Protein AF-A0A7C9AM33-F1 (afdb_monomer)

Structure (mmCIF, N/CA/C/O backbone):
data_AF-A0A7C9AM33-F1
#
_entry.id   AF-A0A7C9AM33-F1
#
loop_
_atom_site.group_PDB
_atom_site.id
_atom_site.type_symbol
_atom_site.label_atom_id
_atom_site.label_alt_id
_atom_site.label_comp_id
_atom_site.label_asym_id
_atom_site.label_entity_id
_atom_site.label_seq_id
_atom_site.pdbx_PDB_ins_code
_atom_site.Cartn_x
_atom_site.Cartn_y
_atom_site.Cartn_z
_atom_site.occupancy
_atom_site.B_iso_or_equiv
_atom_site.auth_seq_id
_atom_site.auth_comp_id
_atom_site.auth_asym_id
_atom_site.auth_atom_id
_atom_site.pdbx_PDB_model_num
ATOM 1 N N . MET A 1 1 ? -19.227 -26.187 -1.680 1.00 39.28 1 MET A N 1
ATOM 2 C CA . MET A 1 1 ? -18.333 -26.095 -0.511 1.00 39.28 1 MET A CA 1
ATOM 3 C C . MET A 1 1 ? -18.536 -24.713 0.081 1.00 39.28 1 MET A C 1
ATOM 5 O O . MET A 1 1 ? -18.040 -23.743 -0.480 1.00 39.28 1 MET A O 1
ATOM 9 N N . SER A 1 2 ? -19.400 -24.606 1.088 1.00 47.56 2 SER A N 1
ATOM 10 C CA . SER A 1 2 ? -19.715 -23.330 1.731 1.00 47.56 2 SER A CA 1
ATOM 11 C C . SER A 1 2 ? -18.571 -22.986 2.676 1.00 47.56 2 SER A C 1
ATOM 13 O O . SER A 1 2 ? -18.257 -23.766 3.567 1.00 47.56 2 SER A O 1
ATOM 15 N N . MET A 1 3 ? -17.893 -21.868 2.424 1.00 55.44 3 MET A N 1
ATOM 16 C CA . MET A 1 3 ? -16.902 -21.321 3.345 1.00 55.44 3 MET A CA 1
ATOM 17 C C . MET A 1 3 ? -17.670 -20.722 4.526 1.00 55.44 3 MET A C 1
ATOM 19 O O . MET A 1 3 ? -18.276 -19.659 4.393 1.00 55.44 3 MET A O 1
ATOM 23 N N . GLU A 1 4 ? -17.724 -21.446 5.641 1.00 56.44 4 GLU A N 1
ATOM 24 C CA . GLU A 1 4 ? -18.329 -20.955 6.878 1.00 56.44 4 GLU A CA 1
ATOM 25 C C . GLU A 1 4 ? -17.364 -19.954 7.524 1.00 56.44 4 GLU 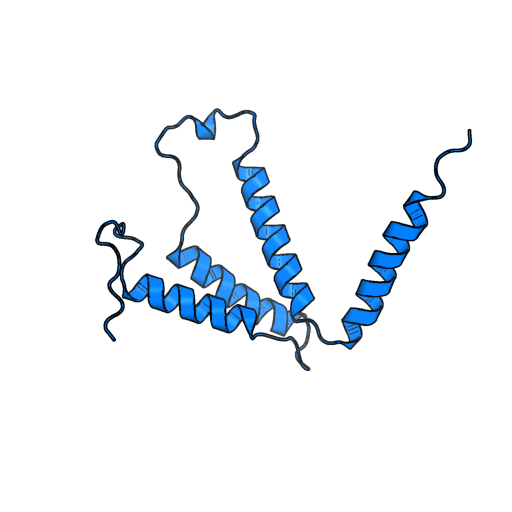A C 1
ATOM 27 O O . GLU A 1 4 ? -16.214 -20.276 7.821 1.00 56.44 4 GLU A O 1
ATOM 32 N N . PHE A 1 5 ? -17.811 -18.703 7.645 1.00 62.28 5 PHE A N 1
ATOM 33 C CA . PHE A 1 5 ? -17.086 -17.641 8.337 1.00 62.28 5 PHE A CA 1
ATOM 34 C C . PHE A 1 5 ? -17.489 -17.668 9.817 1.00 62.28 5 PHE A C 1
ATOM 36 O O . PHE A 1 5 ? -18.685 -17.793 10.074 1.00 62.28 5 PHE A O 1
ATOM 43 N N . PRO A 1 6 ? -16.545 -17.541 10.769 1.00 59.31 6 PRO A N 1
ATOM 44 C CA . PRO A 1 6 ? -16.870 -17.452 12.192 1.00 59.31 6 PRO A CA 1
ATOM 45 C C . PRO A 1 6 ? -17.846 -16.299 12.458 1.00 59.31 6 PRO A C 1
ATOM 47 O O . PRO A 1 6 ? -17.682 -15.228 11.881 1.00 59.31 6 PRO A O 1
ATOM 50 N N . ASP A 1 7 ? -18.827 -16.493 13.339 1.00 55.75 7 ASP A N 1
ATOM 51 C CA . ASP A 1 7 ? -19.845 -15.479 13.668 1.00 55.75 7 ASP A CA 1
ATOM 52 C C . ASP A 1 7 ? -19.314 -14.295 14.513 1.00 55.75 7 ASP A C 1
ATOM 54 O O . ASP A 1 7 ? -20.053 -13.356 14.792 1.00 55.75 7 ASP A O 1
ATOM 58 N N . ASP A 1 8 ? -18.033 -14.301 14.895 1.00 59.09 8 ASP A N 1
ATOM 59 C CA . ASP A 1 8 ? -17.390 -13.286 15.752 1.00 59.09 8 ASP A CA 1
ATOM 60 C C . ASP A 1 8 ? -16.718 -12.152 14.947 1.00 59.09 8 ASP A C 1
ATOM 62 O O . ASP A 1 8 ? -15.597 -11.728 15.221 1.00 59.09 8 ASP A O 1
ATOM 66 N N . LEU A 1 9 ? -17.373 -11.699 13.878 1.00 59.59 9 LEU A N 1
ATOM 67 C CA . LEU A 1 9 ? -16.868 -10.637 13.003 1.00 59.59 9 LEU A CA 1
ATOM 68 C C . LE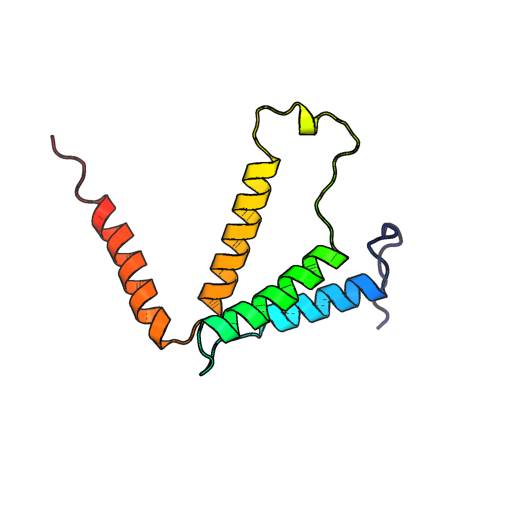U A 1 9 ? -17.454 -9.286 13.433 1.00 59.59 9 LEU A C 1
ATOM 70 O O . LEU A 1 9 ? -18.667 -9.144 13.592 1.00 59.59 9 LEU A O 1
ATOM 74 N N . SER A 1 10 ? -16.596 -8.278 13.616 1.00 61.09 10 SER A N 1
ATOM 75 C CA . SER A 1 10 ? -17.041 -6.918 13.948 1.00 61.09 10 SER A CA 1
ATOM 76 C C . SER A 1 10 ? -17.809 -6.284 12.773 1.00 61.09 10 SER A C 1
ATOM 78 O O . SER A 1 10 ? -17.697 -6.746 11.640 1.00 61.09 10 SER A O 1
ATOM 80 N N . GLU A 1 11 ? -18.547 -5.180 12.976 1.00 58.53 11 GLU A N 1
ATOM 81 C CA . GLU A 1 11 ? -19.232 -4.462 11.872 1.00 58.53 11 GLU A CA 1
ATOM 82 C C . GLU A 1 11 ? -18.288 -4.058 10.717 1.00 58.53 11 GLU A C 1
ATOM 84 O O . GLU A 1 11 ? -18.729 -3.840 9.587 1.00 58.53 11 GLU A O 1
ATOM 89 N N . ARG A 1 12 ? -16.974 -3.979 10.966 1.00 59.78 12 ARG A N 1
ATOM 90 C CA . ARG A 1 12 ? -15.960 -3.720 9.932 1.00 59.78 12 ARG A CA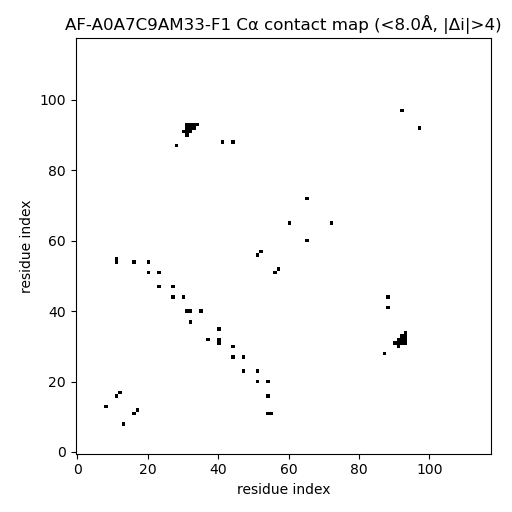 1
ATOM 91 C C . ARG A 1 12 ? -15.650 -4.945 9.075 1.00 59.78 12 ARG A C 1
ATOM 93 O O . ARG A 1 12 ? -15.310 -4.796 7.902 1.00 59.78 12 ARG A O 1
ATOM 100 N N . ASP A 1 13 ? -15.865 -6.132 9.618 1.00 64.62 13 ASP A N 1
ATOM 101 C CA . ASP A 1 13 ? -15.542 -7.428 9.028 1.00 64.62 13 ASP A CA 1
ATOM 102 C C . ASP A 1 13 ? -16.725 -8.026 8.253 1.00 64.62 13 ASP A C 1
ATOM 104 O O . ASP A 1 13 ? -16.871 -9.242 8.111 1.00 64.62 13 ASP A O 1
ATOM 108 N N . THR A 1 14 ? -17.597 -7.167 7.716 1.00 68.19 14 THR A N 1
ATOM 109 C CA . THR A 1 14 ? -18.692 -7.622 6.858 1.00 68.19 14 THR A CA 1
ATOM 110 C C . THR A 1 14 ? -18.138 -8.459 5.697 1.00 68.19 14 THR A C 1
ATOM 112 O O . THR A 1 14 ? -17.110 -8.135 5.096 1.00 68.19 14 THR A O 1
ATOM 115 N N . LYS A 1 15 ? -18.843 -9.538 5.334 1.00 69.00 15 LYS A N 1
ATOM 116 C CA . LYS A 1 15 ? -18.488 -10.413 4.198 1.00 69.00 15 LYS A CA 1
ATOM 117 C C . LYS A 1 15 ? -18.063 -9.652 2.919 1.00 69.00 15 LYS A C 1
ATOM 119 O O . LYS A 1 15 ? -17.058 -10.052 2.325 1.00 69.00 15 LYS A O 1
ATOM 124 N N . PRO A 1 16 ? -18.743 -8.567 2.477 1.00 71.69 16 PRO A N 1
ATOM 125 C CA . PRO A 1 16 ? -18.282 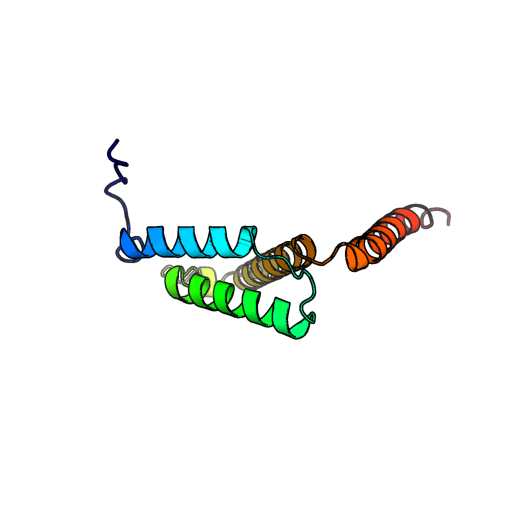-7.778 1.330 1.00 71.69 16 PRO A CA 1
ATOM 126 C C . PRO A 1 16 ? -16.934 -7.071 1.557 1.00 71.69 16 PRO A C 1
ATOM 128 O O . PRO A 1 16 ? -16.116 -7.050 0.635 1.00 71.69 16 PRO A O 1
ATOM 131 N N . ASN A 1 17 ? -16.656 -6.557 2.760 1.00 82.31 17 ASN A N 1
ATOM 132 C CA . ASN A 1 17 ? -15.369 -5.929 3.081 1.00 82.31 17 ASN A CA 1
ATOM 133 C C . ASN A 1 17 ? -14.230 -6.950 3.049 1.00 82.31 17 ASN A C 1
ATOM 135 O O . ASN A 1 17 ? -13.201 -6.693 2.426 1.00 82.31 17 ASN A O 1
ATOM 139 N N . VAL A 1 18 ? -14.430 -8.137 3.629 1.00 86.31 18 VAL A N 1
ATOM 140 C CA . VAL A 1 18 ? -13.420 -9.211 3.625 1.00 86.31 18 VAL A CA 1
ATOM 141 C C . VAL A 1 18 ? -13.081 -9.650 2.199 1.00 86.31 18 VAL A C 1
ATOM 143 O O . VAL A 1 18 ? -11.906 -9.758 1.838 1.00 86.31 18 VAL A O 1
ATOM 146 N N . LEU A 1 19 ? -14.095 -9.845 1.347 1.00 88.00 19 LEU A N 1
ATOM 147 C CA . LEU A 1 19 ? -13.878 -10.182 -0.061 1.00 88.00 19 LEU A CA 1
ATOM 148 C C . LEU A 1 19 ? -13.111 -9.073 -0.795 1.00 88.00 19 LEU A C 1
ATOM 150 O O . LEU A 1 19 ? -12.205 -9.364 -1.581 1.00 88.00 19 LEU A O 1
ATOM 154 N N . ARG A 1 20 ? -13.446 -7.804 -0.539 1.00 92.62 20 ARG A N 1
ATOM 155 C CA . ARG A 1 20 ? -12.768 -6.667 -1.168 1.00 92.62 20 ARG A CA 1
ATOM 156 C C . ARG A 1 20 ? -11.313 -6.551 -0.719 1.00 92.62 20 ARG A C 1
ATOM 158 O O . ARG A 1 20 ? -10.434 -6.404 -1.567 1.00 92.62 20 ARG A O 1
ATOM 165 N N . ILE A 1 21 ? -11.044 -6.698 0.577 1.00 92.88 21 ILE A N 1
ATOM 166 C CA . ILE A 1 21 ? -9.689 -6.735 1.146 1.00 92.88 21 ILE A CA 1
ATOM 167 C C . ILE A 1 21 ? -8.879 -7.868 0.507 1.00 92.88 21 ILE A C 1
ATOM 169 O O . ILE A 1 21 ? -7.740 -7.650 0.088 1.00 92.88 21 ILE A O 1
ATOM 173 N N . TYR A 1 22 ? -9.461 -9.061 0.356 1.00 93.12 22 TYR A N 1
ATOM 174 C CA . TYR A 1 22 ? -8.808 -10.176 -0.331 1.00 93.12 22 TYR A CA 1
ATOM 175 C C . TYR A 1 22 ? -8.452 -9.829 -1.785 1.00 93.12 22 TYR A C 1
ATOM 177 O O . TYR A 1 22 ? -7.314 -10.037 -2.214 1.00 93.12 22 TYR A O 1
ATOM 185 N N . GLN A 1 23 ? -9.395 -9.263 -2.545 1.00 95.50 23 GLN A N 1
ATOM 186 C CA . GLN A 1 23 ? -9.166 -8.867 -3.938 1.00 95.50 23 GLN A CA 1
ATOM 187 C C . GLN A 1 23 ? -8.046 -7.828 -4.066 1.00 95.50 23 GLN A C 1
ATOM 189 O O . GLN A 1 23 ? -7.194 -7.959 -4.945 1.00 95.50 23 GLN A O 1
ATOM 194 N N . LEU A 1 24 ? -8.026 -6.825 -3.184 1.00 97.00 24 LEU A N 1
ATOM 195 C CA . LEU A 1 24 ? -7.001 -5.781 -3.155 1.00 97.00 24 LEU A CA 1
ATOM 196 C C . LEU A 1 24 ? -5.623 -6.347 -2.807 1.00 97.00 24 LEU A C 1
ATOM 198 O O . LEU A 1 24 ? -4.654 -6.059 -3.507 1.00 97.00 24 LEU A O 1
ATOM 202 N N . ASN A 1 25 ? -5.533 -7.207 -1.788 1.00 95.56 25 ASN A N 1
ATOM 203 C CA . ASN A 1 25 ? -4.283 -7.878 -1.430 1.00 95.56 25 ASN A CA 1
ATOM 204 C C . ASN A 1 25 ? -3.765 -8.764 -2.572 1.00 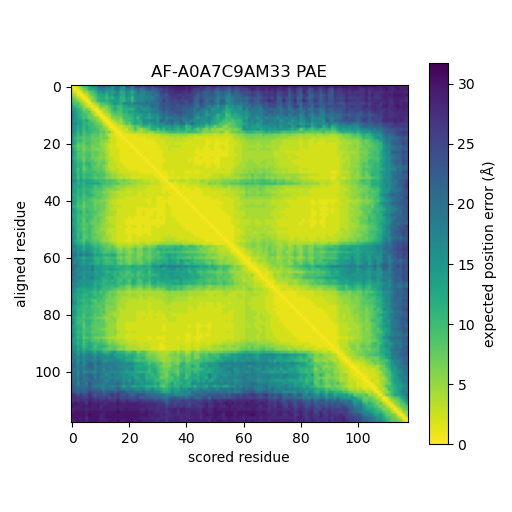95.56 25 ASN A C 1
ATOM 206 O O . ASN A 1 25 ? -2.574 -8.740 -2.882 1.00 95.56 25 ASN A O 1
ATOM 210 N N . ARG A 1 26 ? -4.654 -9.499 -3.252 1.00 96.19 26 ARG A N 1
ATOM 211 C CA . ARG A 1 26 ? -4.289 -10.298 -4.430 1.00 96.19 26 ARG A CA 1
ATOM 212 C C . ARG A 1 26 ? -3.803 -9.418 -5.582 1.00 96.19 26 ARG A C 1
ATOM 214 O O . ARG A 1 26 ? -2.804 -9.751 -6.210 1.00 96.19 26 ARG A O 1
ATOM 221 N N . ALA A 1 27 ? -4.488 -8.309 -5.858 1.00 96.88 27 ALA A N 1
ATOM 222 C CA . ALA A 1 27 ? -4.080 -7.363 -6.893 1.00 96.88 27 ALA A CA 1
ATOM 223 C C . ALA A 1 27 ? -2.701 -6.765 -6.590 1.00 96.88 27 ALA A C 1
ATOM 225 O O . ALA A 1 27 ? -1.861 -6.700 -7.480 1.00 96.88 27 ALA A O 1
ATOM 226 N N . LEU A 1 28 ? -2.449 -6.398 -5.331 1.00 96.69 28 LEU A N 1
ATOM 227 C CA . LEU A 1 28 ? -1.165 -5.874 -4.877 1.00 96.69 28 LEU A CA 1
ATOM 228 C C . LEU A 1 28 ? -0.032 -6.896 -5.032 1.00 96.69 28 LEU A C 1
ATOM 230 O O . LEU A 1 28 ? 1.040 -6.537 -5.501 1.00 96.69 28 LEU A O 1
ATOM 234 N N . ALA A 1 29 ? -0.275 -8.161 -4.676 1.00 94.50 29 ALA A N 1
ATOM 235 C CA . ALA A 1 29 ? 0.718 -9.233 -4.770 1.00 94.50 29 ALA A CA 1
ATOM 236 C C . ALA A 1 29 ? 1.088 -9.603 -6.217 1.00 94.50 29 ALA A C 1
ATOM 238 O O . ALA A 1 29 ? 2.195 -10.067 -6.470 1.00 94.50 29 ALA A O 1
ATOM 239 N N . LEU A 1 30 ? 0.159 -9.420 -7.159 1.00 94.94 30 LEU A N 1
ATOM 240 C CA . LEU A 1 30 ? 0.371 -9.697 -8.584 1.00 94.94 30 LEU A CA 1
ATOM 241 C C . LEU A 1 30 ? 0.867 -8.473 -9.367 1.00 94.94 30 LEU A C 1
ATOM 243 O O . LEU A 1 30 ? 1.239 -8.602 -10.536 1.00 94.94 30 LEU A O 1
ATOM 247 N N . LEU A 1 31 ? 0.848 -7.285 -8.760 1.00 95.38 31 LEU A N 1
ATOM 248 C CA . LEU A 1 31 ? 1.277 -6.061 -9.417 1.00 95.38 31 LEU A CA 1
ATOM 249 C C . LEU A 1 31 ? 2.802 -6.055 -9.566 1.00 95.38 31 LEU A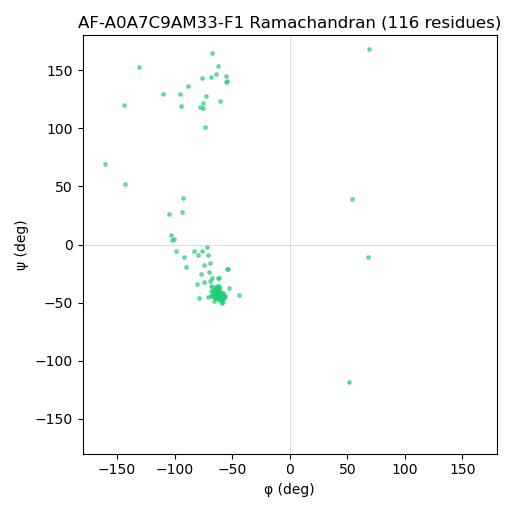 C 1
ATOM 251 O O . LEU A 1 31 ? 3.542 -6.221 -8.602 1.00 95.38 31 LEU A O 1
ATOM 255 N N . SER A 1 32 ? 3.265 -5.814 -10.788 1.00 94.56 32 SER A N 1
ATOM 256 C CA . SER A 1 32 ? 4.676 -5.621 -11.121 1.00 94.56 32 SER A CA 1
ATOM 257 C C . SER A 1 32 ? 4.830 -4.369 -11.978 1.00 94.56 32 SER A C 1
ATOM 259 O O . SER A 1 32 ? 3.903 -3.981 -12.691 1.00 94.56 32 SER A O 1
ATOM 261 N N . GLN A 1 33 ? 5.996 -3.728 -11.907 1.00 92.94 33 GLN A N 1
ATOM 262 C CA . GLN A 1 33 ? 6.322 -2.519 -12.658 1.00 92.94 33 GLN A CA 1
ATOM 263 C C . GLN A 1 33 ? 6.245 -2.772 -14.163 1.00 92.94 33 GLN A C 1
ATOM 265 O O . GLN A 1 33 ? 5.755 -1.928 -14.908 1.00 92.94 33 GLN A O 1
ATOM 270 N N . GLN A 1 34 ? 6.737 -3.930 -14.615 1.00 90.25 34 GLN A N 1
ATOM 271 C CA . GLN A 1 34 ? 6.872 -4.245 -16.037 1.00 90.25 34 GLN A CA 1
ATOM 272 C C . GLN A 1 34 ? 7.621 -3.111 -16.759 1.00 90.25 34 GLN A C 1
ATOM 274 O O . GLN A 1 34 ? 8.766 -2.832 -16.411 1.00 90.25 34 GLN A O 1
ATOM 279 N N . ASN A 1 35 ? 6.987 -2.442 -17.723 1.00 91.00 35 ASN A N 1
ATOM 280 C CA . ASN A 1 35 ? 7.552 -1.309 -18.459 1.00 91.00 35 ASN A CA 1
ATOM 281 C C . ASN A 1 35 ? 7.000 0.053 -18.001 1.00 91.00 35 ASN A C 1
ATOM 283 O O . ASN A 1 35 ? 7.283 1.066 -18.641 1.00 91.00 35 ASN A O 1
ATOM 287 N N . ASP A 1 36 ? 6.219 0.104 -16.918 1.00 92.62 36 ASP A N 1
ATOM 288 C CA . ASP A 1 36 ? 5.710 1.369 -16.396 1.00 92.62 36 ASP A CA 1
ATOM 289 C C . ASP A 1 36 ? 6.847 2.229 -15.810 1.00 92.62 36 ASP A C 1
ATOM 291 O O . ASP A 1 36 ? 7.755 1.717 -15.136 1.00 92.62 36 ASP A O 1
ATOM 295 N N . PRO A 1 37 ? 6.771 3.564 -15.961 1.00 93.00 37 PRO A N 1
ATOM 296 C CA . PRO A 1 37 ? 7.582 4.478 -15.170 1.00 93.00 37 PRO A CA 1
ATOM 297 C C . PRO A 1 37 ? 7.373 4.237 -13.669 1.00 93.00 37 PRO A C 1
ATOM 299 O O . PRO A 1 37 ? 6.250 3.982 -13.225 1.00 93.00 37 PRO A O 1
ATOM 302 N N . LEU A 1 38 ? 8.431 4.400 -12.866 1.00 91.06 38 LEU A N 1
ATOM 303 C CA . LEU A 1 38 ? 8.374 4.203 -11.409 1.00 91.06 38 LEU A CA 1
ATOM 304 C C . LEU A 1 38 ? 7.253 5.014 -10.742 1.00 91.06 38 LEU A C 1
ATOM 306 O O . LEU A 1 38 ? 6.584 4.524 -9.837 1.00 91.06 38 LEU A O 1
ATOM 310 N N . THR A 1 39 ? 7.012 6.238 -11.216 1.00 93.00 39 THR A N 1
ATOM 311 C CA . THR A 1 39 ? 5.951 7.123 -10.714 1.00 93.00 39 THR A CA 1
ATOM 312 C C . THR A 1 39 ? 4.553 6.554 -10.954 1.00 93.00 39 THR A C 1
ATOM 314 O O . THR A 1 39 ? 3.694 6.627 -10.072 1.00 93.00 39 THR A O 1
ATOM 317 N N . LEU A 1 40 ? 4.321 5.954 -12.124 1.00 95.00 40 LEU A N 1
ATOM 318 C CA . LEU A 1 40 ? 3.049 5.329 -12.474 1.00 95.00 40 LEU A CA 1
ATOM 319 C C . LEU A 1 40 ? 2.841 4.039 -11.678 1.00 95.00 40 LEU A C 1
ATOM 321 O O . LEU A 1 40 ? 1.770 3.846 -11.102 1.00 95.00 40 LEU A O 1
ATOM 325 N N . TYR A 1 41 ? 3.873 3.199 -11.589 1.00 95.56 41 TYR A N 1
ATOM 326 C CA . TYR A 1 41 ? 3.846 1.974 -10.792 1.00 95.56 41 TYR A CA 1
ATOM 327 C C . TYR A 1 41 ? 3.556 2.268 -9.310 1.00 95.56 41 TYR A C 1
ATOM 329 O O . TYR A 1 41 ? 2.607 1.723 -8.743 1.00 95.56 41 TYR A O 1
ATOM 337 N N . TYR A 1 42 ? 4.273 3.227 -8.714 1.00 95.38 42 TYR A N 1
ATOM 338 C CA . TYR A 1 42 ? 4.014 3.681 -7.346 1.00 95.38 42 TYR A CA 1
ATOM 339 C C . TYR A 1 42 ? 2.585 4.209 -7.174 1.00 95.38 42 TYR A C 1
ATOM 341 O O . TYR A 1 42 ? 1.916 3.889 -6.194 1.00 95.38 42 TYR A O 1
ATOM 349 N N . SER A 1 43 ? 2.075 4.978 -8.140 1.00 97.50 43 SER A N 1
ATOM 350 C CA . SER A 1 43 ? 0.707 5.508 -8.082 1.00 97.50 43 SER A CA 1
ATOM 351 C C . SER A 1 43 ? -0.351 4.400 -8.099 1.00 97.50 43 SER A C 1
ATOM 353 O O . SER A 1 43 ? -1.358 4.513 -7.397 1.00 97.50 43 SER A O 1
ATOM 355 N N . LYS A 1 44 ? -0.134 3.317 -8.861 1.00 97.56 44 LYS A N 1
ATOM 356 C CA . LYS A 1 44 ? -1.013 2.133 -8.863 1.00 97.56 44 LYS A CA 1
ATOM 357 C C . LYS A 1 44 ? -1.009 1.437 -7.498 1.00 97.56 44 LYS A C 1
ATOM 359 O O . LYS A 1 44 ? -2.083 1.157 -6.970 1.00 97.56 44 LYS A O 1
ATOM 364 N N . MET A 1 45 ? 0.167 1.233 -6.897 1.00 97.44 45 MET A N 1
ATOM 365 C CA . MET A 1 45 ? 0.283 0.664 -5.545 1.00 97.44 45 MET A CA 1
ATOM 366 C C . MET A 1 45 ? -0.381 1.542 -4.487 1.00 97.44 45 MET A C 1
ATOM 368 O O . MET A 1 45 ? -1.151 1.047 -3.666 1.00 97.44 45 MET A O 1
ATOM 372 N N . LYS A 1 46 ? -0.133 2.856 -4.541 1.00 96.81 46 LYS A N 1
ATOM 373 C CA . LYS A 1 46 ? -0.681 3.822 -3.589 1.00 96.81 46 LYS A CA 1
ATOM 374 C C . LYS A 1 46 ? -2.206 3.779 -3.548 1.00 96.81 46 LYS A C 1
ATOM 376 O O . LYS A 1 46 ? -2.765 3.722 -2.461 1.00 96.81 46 LYS A O 1
ATOM 381 N N . LYS A 1 47 ? -2.868 3.716 -4.707 1.00 97.75 47 LYS A N 1
ATOM 382 C CA . LYS A 1 47 ? -4.334 3.583 -4.7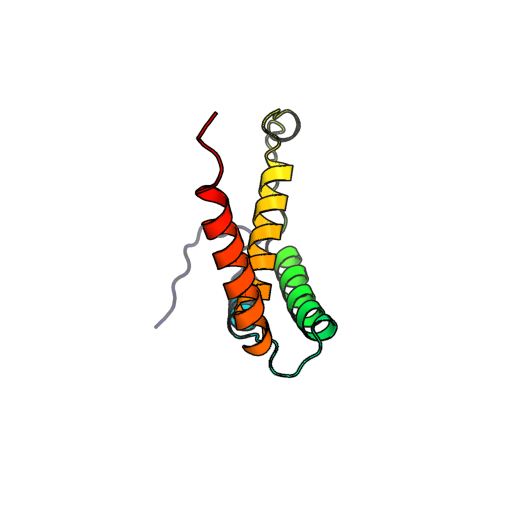76 1.00 97.75 47 LYS A CA 1
ATOM 383 C C . LYS A 1 47 ? -4.844 2.358 -4.014 1.00 97.75 47 LYS A C 1
ATOM 385 O O . LYS A 1 47 ? -5.807 2.474 -3.268 1.00 97.75 47 LYS A O 1
ATOM 390 N N . ILE A 1 48 ? -4.180 1.210 -4.168 1.00 97.69 48 ILE A N 1
ATOM 391 C CA . ILE A 1 48 ? -4.560 -0.025 -3.467 1.00 97.69 48 ILE A CA 1
ATOM 392 C C . ILE A 1 48 ? -4.325 0.110 -1.957 1.00 97.69 48 ILE A C 1
ATOM 394 O O . ILE A 1 48 ? -5.185 -0.270 -1.168 1.00 97.69 48 ILE A O 1
ATOM 398 N N . TRP A 1 49 ? -3.187 0.672 -1.538 1.00 97.00 49 TRP A N 1
ATOM 399 C CA . TRP A 1 49 ? -2.902 0.899 -0.118 1.00 97.00 49 TRP A CA 1
ATOM 400 C C . TRP A 1 49 ? -3.875 1.874 0.545 1.00 97.00 49 TRP A C 1
ATOM 402 O O . TRP A 1 49 ? -4.244 1.658 1.698 1.00 97.00 49 TRP A O 1
ATOM 412 N N . ASP A 1 50 ? -4.266 2.936 -0.157 1.00 95.62 50 ASP A N 1
ATOM 413 C CA . ASP A 1 50 ? -5.220 3.923 0.347 1.00 95.62 50 ASP A CA 1
ATOM 414 C C . ASP A 1 50 ? -6.612 3.287 0.514 1.00 95.62 50 ASP A C 1
ATOM 416 O O . ASP A 1 50 ? -7.267 3.504 1.532 1.00 95.62 50 ASP A O 1
ATOM 420 N N . GLU A 1 51 ? -7.030 2.430 -0.425 1.00 95.38 51 GLU A N 1
ATOM 421 C CA . GLU A 1 51 ? -8.298 1.697 -0.325 1.00 95.38 51 GLU A CA 1
ATOM 422 C C . GLU A 1 51 ? -8.283 0.652 0.802 1.00 95.38 51 GLU A C 1
ATOM 424 O O . GLU A 1 51 ? -9.219 0.598 1.599 1.00 95.38 51 GLU A O 1
ATOM 429 N N . LEU A 1 52 ? -7.201 -0.126 0.937 1.00 93.81 52 LEU A N 1
ATOM 430 C CA . LEU A 1 52 ? -7.025 -1.049 2.067 1.00 93.81 52 LEU A CA 1
ATOM 431 C C . LEU A 1 52 ? -7.092 -0.304 3.402 1.00 93.81 52 LEU A C 1
ATOM 433 O O . LEU A 1 52 ? -7.814 -0.717 4.304 1.00 93.81 52 LEU A O 1
ATOM 437 N N . ARG A 1 53 ? -6.417 0.846 3.508 1.00 91.19 53 ARG A N 1
ATOM 438 C CA . ARG A 1 53 ? -6.454 1.687 4.710 1.00 91.19 53 ARG A CA 1
ATOM 439 C C . ARG A 1 53 ? -7.862 2.193 5.026 1.00 91.19 53 ARG A C 1
ATOM 441 O O . ARG A 1 53 ? -8.195 2.308 6.203 1.00 91.19 53 ARG A O 1
ATOM 448 N N . ALA A 1 54 ? -8.668 2.510 4.015 1.00 90.69 54 ALA A N 1
ATOM 449 C CA . ALA A 1 54 ? -10.049 2.945 4.212 1.00 90.69 54 ALA A CA 1
ATOM 450 C C . ALA A 1 54 ? -10.952 1.811 4.730 1.00 90.69 54 ALA A C 1
ATOM 452 O O . ALA A 1 54 ? -11.830 2.072 5.548 1.00 90.69 54 ALA A O 1
ATOM 453 N N . LEU A 1 55 ? -10.717 0.570 4.286 1.00 89.44 55 LEU A N 1
ATOM 454 C CA . LEU A 1 55 ? -11.483 -0.611 4.704 1.00 89.44 55 LEU A CA 1
ATOM 455 C C . LEU A 1 55 ? -11.062 -1.129 6.087 1.00 89.44 55 LEU A C 1
ATOM 457 O O . LEU A 1 55 ? -11.912 -1.412 6.925 1.00 89.44 55 LEU A O 1
ATOM 461 N N . GLU A 1 56 ? -9.757 -1.242 6.334 1.00 85.94 56 GLU A N 1
ATOM 462 C CA . GLU A 1 56 ? -9.202 -1.804 7.574 1.00 85.94 56 GLU A CA 1
ATOM 463 C C . GLU A 1 56 ? -9.196 -0.765 8.714 1.00 85.94 56 GLU A C 1
ATOM 465 O O . GLU A 1 56 ? -9.427 -1.078 9.887 1.00 85.94 56 GLU A O 1
ATOM 470 N N . GLY A 1 57 ? -8.982 0.508 8.370 1.00 83.25 57 GLY A N 1
ATOM 471 C CA . GLY A 1 57 ? -8.788 1.592 9.325 1.00 83.25 57 GLY A CA 1
ATOM 472 C C . GLY A 1 57 ? -7.469 1.485 10.100 1.00 83.25 57 GLY A C 1
ATOM 473 O O . GLY A 1 57 ? -6.761 0.482 10.077 1.00 83.25 57 GLY A O 1
ATOM 474 N N . ALA A 1 58 ? -7.112 2.555 10.812 1.00 78.44 58 ALA A N 1
ATOM 475 C CA . ALA A 1 58 ? -6.013 2.489 11.771 1.00 78.44 58 ALA A CA 1
ATOM 476 C C . ALA A 1 58 ? -6.476 1.766 13.049 1.00 78.44 58 ALA A C 1
ATOM 478 O O . ALA A 1 58 ? -7.615 1.993 13.475 1.00 78.44 58 ALA A O 1
ATOM 479 N N . PRO A 1 59 ? -5.617 0.955 13.695 1.00 75.44 59 PRO A N 1
ATOM 480 C CA . PRO A 1 59 ? -5.927 0.399 15.005 1.00 75.44 59 PRO A CA 1
ATOM 481 C C . PRO A 1 59 ? -6.133 1.546 16.002 1.00 75.44 59 PRO A C 1
ATOM 483 O O . PRO A 1 59 ? -5.265 2.403 16.166 1.00 75.44 59 PRO A O 1
ATOM 486 N N . GLN A 1 60 ? -7.295 1.575 16.650 1.00 72.12 60 GLN A N 1
ATOM 487 C CA . GLN A 1 60 ? -7.647 2.570 17.665 1.00 72.12 60 GLN A CA 1
ATOM 488 C C . GLN A 1 60 ? -7.684 1.888 19.035 1.00 72.12 60 GLN A C 1
ATOM 490 O O . GLN A 1 60 ? -8.357 0.870 19.184 1.00 72.12 60 GLN A O 1
ATOM 495 N N . CYS A 1 61 ? -6.998 2.443 20.042 1.00 79.31 61 CYS A N 1
ATOM 496 C CA . CYS A 1 61 ? -7.234 2.042 21.435 1.00 79.31 61 CYS A CA 1
ATOM 497 C C . CYS A 1 61 ? -8.245 2.991 22.063 1.00 79.31 61 CYS A C 1
ATOM 499 O O . CYS A 1 61 ? -7.967 4.178 22.215 1.00 79.31 61 CYS A O 1
ATOM 501 N N . THR A 1 62 ? -9.379 2.461 22.506 1.00 82.00 62 THR A N 1
ATOM 502 C CA . THR A 1 62 ? -10.364 3.206 23.309 1.00 82.00 62 THR A CA 1
ATOM 503 C C . THR A 1 62 ? -9.968 3.299 24.785 1.00 82.00 62 THR A C 1
ATOM 505 O O . THR A 1 62 ? -10.559 4.052 25.548 1.00 82.00 62 THR A O 1
ATOM 508 N N . CYS A 1 63 ? -8.927 2.567 25.185 1.00 84.56 63 CYS A N 1
ATOM 509 C CA . CYS A 1 63 ? -8.437 2.457 26.554 1.00 84.56 63 CYS A CA 1
ATOM 510 C C . CYS A 1 63 ? -7.785 3.731 27.124 1.00 84.56 63 CYS A C 1
ATOM 512 O O . CYS A 1 63 ? -7.506 3.786 28.317 1.00 84.56 63 CYS A O 1
ATOM 514 N N . GLY A 1 64 ? -7.416 4.703 26.280 1.00 79.12 64 GLY A N 1
ATOM 515 C CA . GLY A 1 64 ? -6.657 5.899 26.680 1.00 79.12 64 GLY A CA 1
ATOM 516 C C . GLY A 1 64 ? -5.202 5.647 27.119 1.00 79.12 64 GLY A C 1
ATOM 517 O O . GLY A 1 64 ? -4.418 6.580 27.222 1.00 79.12 64 GLY A O 1
ATOM 518 N N . VAL A 1 65 ? -4.782 4.395 27.329 1.00 83.81 65 VAL A N 1
ATOM 519 C CA . VAL A 1 65 ? -3.398 4.061 27.721 1.00 83.81 65 VAL A CA 1
ATOM 520 C C . VAL A 1 65 ? -2.408 4.385 26.603 1.00 83.81 65 VAL A C 1
ATOM 522 O O . VAL A 1 65 ? -1.299 4.848 26.863 1.00 83.81 65 VAL A O 1
ATOM 525 N N . LEU A 1 66 ? -2.814 4.178 25.347 1.00 82.25 66 LEU A N 1
ATOM 526 C CA . LEU A 1 66 ? -1.946 4.382 24.189 1.00 82.25 66 LEU A CA 1
ATOM 527 C C . LEU A 1 66 ? -1.467 5.839 24.069 1.00 82.25 66 LEU A C 1
ATOM 529 O O . LEU A 1 66 ? -0.317 6.058 23.698 1.00 82.25 66 LEU A O 1
ATOM 533 N N . SER A 1 67 ? -2.307 6.821 24.427 1.00 79.88 67 SER A N 1
ATOM 534 C CA . SER A 1 67 ? -1.942 8.245 24.382 1.00 79.88 67 SER A CA 1
ATOM 535 C C . SER A 1 67 ? -0.912 8.633 25.441 1.00 79.88 67 SER A C 1
ATOM 537 O O . SER A 1 67 ? -0.181 9.598 25.249 1.00 79.88 67 SER A O 1
ATOM 539 N N . ASN A 1 68 ? -0.821 7.861 26.526 1.00 83.19 68 ASN A N 1
ATOM 540 C CA . ASN A 1 68 ? 0.135 8.077 27.610 1.00 83.19 68 ASN A CA 1
ATOM 541 C C . ASN A 1 68 ? 1.332 7.110 27.532 1.00 83.19 68 ASN A C 1
ATOM 543 O O . ASN A 1 68 ? 2.184 7.113 28.421 1.00 83.19 68 ASN A O 1
ATOM 547 N N . CYS A 1 69 ? 1.418 6.266 26.493 1.00 83.06 69 CYS A N 1
ATOM 548 C CA . CYS A 1 69 ? 2.526 5.326 26.357 1.00 83.06 69 CYS A CA 1
ATOM 549 C C . CYS A 1 69 ? 3.803 6.042 25.913 1.00 83.06 69 CYS A C 1
ATOM 551 O O . CYS A 1 69 ? 3.886 6.574 24.809 1.00 83.06 69 CYS A O 1
ATOM 553 N N . THR A 1 70 ? 4.860 5.936 26.715 1.00 89.62 70 THR A N 1
ATOM 554 C CA . THR A 1 70 ? 6.207 6.429 26.371 1.00 89.62 70 THR A CA 1
ATOM 555 C C . THR A 1 70 ? 6.942 5.530 25.369 1.00 89.62 70 THR A C 1
ATOM 557 O O . THR A 1 70 ? 8.019 5.862 24.879 1.00 89.62 70 THR A O 1
ATOM 560 N N . CYS A 1 71 ? 6.350 4.386 25.022 1.00 88.31 71 CYS A N 1
ATOM 561 C CA . CYS A 1 71 ? 6.903 3.384 24.118 1.00 88.31 71 CYS A CA 1
ATOM 562 C C . CYS A 1 71 ? 6.942 3.804 22.632 1.00 88.31 71 CYS A C 1
ATOM 564 O O . CYS A 1 71 ? 7.539 3.094 21.814 1.00 88.31 71 CYS A O 1
ATOM 566 N N . ASN A 1 72 ? 6.313 4.935 22.276 1.00 87.31 72 ASN A N 1
ATOM 567 C CA . ASN A 1 72 ? 6.161 5.427 20.901 1.00 87.31 72 ASN A CA 1
ATOM 568 C C . ASN A 1 72 ? 5.537 4.388 19.949 1.00 87.31 72 ASN A C 1
ATOM 570 O O . ASN A 1 72 ? 5.949 4.256 18.795 1.00 87.31 72 ASN A O 1
ATOM 574 N N . LEU A 1 73 ? 4.552 3.621 20.431 1.00 87.81 73 LEU A N 1
ATOM 575 C CA . LEU A 1 73 ? 3.953 2.517 19.674 1.00 87.81 73 LEU A CA 1
ATOM 576 C C . LEU A 1 73 ? 3.339 2.976 18.344 1.00 87.81 73 LEU A C 1
ATOM 578 O O . LEU A 1 73 ? 3.580 2.332 17.328 1.00 87.81 73 LEU A O 1
ATOM 582 N N . SER A 1 74 ? 2.640 4.114 18.311 1.00 85.69 74 SER A N 1
ATOM 583 C CA . SER A 1 74 ? 2.072 4.663 17.068 1.00 85.69 74 SER A CA 1
ATOM 584 C C . SER A 1 74 ? 3.142 4.901 16.001 1.00 85.69 74 SER A C 1
ATOM 586 O O . SER A 1 74 ? 2.996 4.447 14.870 1.00 85.69 7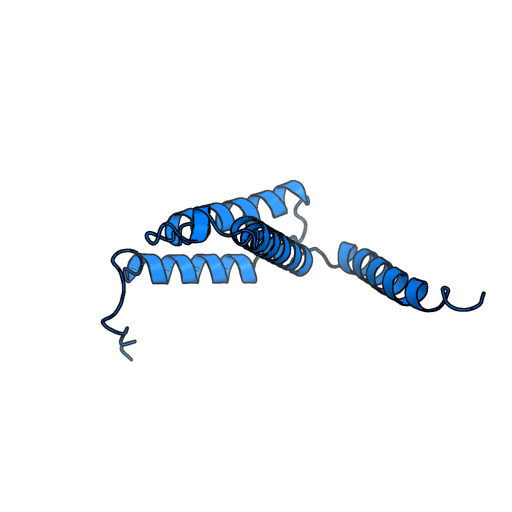4 SER A O 1
ATOM 588 N N . LYS A 1 75 ? 4.275 5.504 16.386 1.00 88.88 75 LYS A N 1
ATOM 589 C CA . LYS A 1 75 ? 5.413 5.718 15.483 1.00 88.88 75 LYS A CA 1
ATOM 590 C C . LYS A 1 75 ? 5.983 4.392 14.971 1.00 88.88 75 LYS A C 1
ATOM 592 O O . LYS A 1 75 ? 6.238 4.249 13.781 1.00 88.88 75 LYS A O 1
ATOM 597 N N . ARG A 1 76 ? 6.134 3.391 15.847 1.00 90.38 76 ARG A N 1
ATOM 598 C CA . ARG A 1 76 ? 6.607 2.053 15.446 1.00 90.38 76 ARG A CA 1
ATOM 599 C C . ARG A 1 76 ? 5.647 1.374 14.464 1.00 90.38 76 ARG A C 1
ATOM 601 O O . ARG A 1 76 ? 6.105 0.719 13.536 1.00 90.38 76 ARG A O 1
ATOM 608 N N . LEU A 1 77 ? 4.333 1.530 14.638 1.00 90.00 77 LEU A N 1
ATOM 609 C CA . LEU A 1 77 ? 3.332 1.000 13.703 1.00 90.00 77 LEU A CA 1
ATOM 610 C C . LEU A 1 77 ? 3.420 1.678 12.327 1.00 90.00 77 LEU A C 1
ATOM 612 O O . LEU A 1 77 ? 3.370 0.991 11.307 1.00 90.00 77 LEU A O 1
ATOM 616 N N . GLU A 1 78 ? 3.619 2.997 12.285 1.00 90.31 78 GLU A N 1
ATOM 617 C CA . GLU A 1 78 ? 3.836 3.742 11.036 1.00 90.31 78 GLU A CA 1
ATOM 618 C C . GLU A 1 78 ? 5.129 3.326 10.321 1.00 90.31 78 GLU A C 1
ATOM 620 O O . GLU A 1 78 ? 5.139 3.152 9.099 1.00 90.31 78 GLU A O 1
ATOM 625 N N . GLU A 1 79 ? 6.213 3.113 11.071 1.00 93.62 79 GLU A N 1
ATOM 626 C CA . GLU A 1 79 ? 7.485 2.605 10.543 1.00 93.62 79 GLU A CA 1
ATOM 627 C C . GLU A 1 79 ? 7.328 1.188 9.970 1.00 93.62 79 GLU A C 1
ATOM 629 O O . GLU A 1 79 ? 7.863 0.888 8.899 1.00 93.62 79 GLU A O 1
ATOM 634 N N . LEU A 1 80 ? 6.559 0.320 10.637 1.00 93.56 80 LEU A N 1
ATOM 635 C CA . LEU A 1 80 ? 6.251 -1.024 10.145 1.00 93.56 80 LEU A CA 1
ATOM 636 C C . LEU A 1 80 ? 5.420 -0.995 8.856 1.00 93.56 80 LEU A C 1
ATOM 638 O O . LEU A 1 80 ? 5.761 -1.719 7.918 1.00 93.56 80 LEU A O 1
ATOM 642 N N . ASP A 1 81 ? 4.383 -0.154 8.775 1.00 92.88 81 ASP A N 1
ATOM 643 C CA . ASP A 1 81 ? 3.583 0.009 7.549 1.00 92.88 81 ASP A CA 1
ATOM 644 C C . ASP A 1 81 ? 4.439 0.558 6.402 1.00 92.88 81 ASP A C 1
ATOM 646 O O . ASP A 1 81 ? 4.418 0.022 5.293 1.00 92.88 81 ASP A O 1
ATOM 650 N N . SER A 1 82 ? 5.260 1.573 6.679 1.00 94.12 82 SER A N 1
ATOM 651 C CA . SER A 1 82 ? 6.171 2.169 5.694 1.00 94.12 82 SER A CA 1
ATOM 652 C C . SER A 1 82 ? 7.181 1.147 5.174 1.00 94.12 82 SER A C 1
ATOM 654 O O . SER A 1 82 ? 7.383 1.025 3.964 1.00 94.12 82 SER A O 1
ATOM 656 N N . ARG A 1 83 ? 7.766 0.345 6.071 1.00 94.62 83 ARG A N 1
ATOM 657 C CA . ARG A 1 83 ? 8.695 -0.730 5.704 1.00 94.62 83 ARG A CA 1
ATOM 658 C C . ARG A 1 83 ? 8.008 -1.819 4.883 1.00 94.62 83 ARG A C 1
ATOM 660 O O . ARG A 1 83 ? 8.577 -2.268 3.892 1.00 94.62 83 ARG A O 1
ATOM 667 N N . ARG A 1 84 ? 6.788 -2.223 5.251 1.00 94.88 84 ARG A N 1
ATOM 668 C CA . ARG A 1 84 ? 5.985 -3.191 4.483 1.00 94.88 84 ARG A CA 1
ATOM 669 C C . ARG A 1 84 ? 5.740 -2.691 3.059 1.00 94.88 84 ARG A C 1
ATOM 671 O O . ARG A 1 84 ? 5.983 -3.433 2.111 1.00 94.88 84 ARG A O 1
ATOM 678 N N . LYS A 1 85 ? 5.303 -1.438 2.909 1.00 95.12 85 LYS A N 1
ATOM 679 C CA . LYS A 1 85 ? 5.046 -0.810 1.603 1.00 95.12 85 LYS A CA 1
ATOM 680 C C . LYS A 1 85 ? 6.304 -0.729 0.747 1.00 95.12 85 LYS A C 1
ATOM 682 O O . LYS A 1 85 ? 6.249 -1.038 -0.438 1.00 95.12 85 LYS A O 1
ATOM 687 N N . LEU A 1 86 ? 7.440 -0.379 1.351 1.00 93.31 86 LEU A N 1
ATOM 688 C CA . LEU A 1 86 ? 8.727 -0.366 0.661 1.00 93.31 86 LEU A CA 1
ATOM 6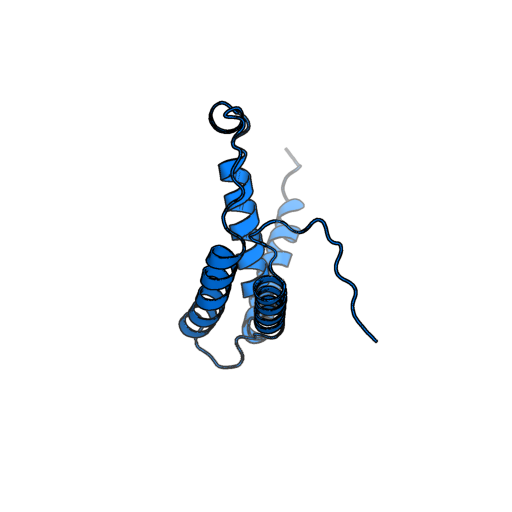89 C C . LEU A 1 86 ? 9.111 -1.761 0.156 1.00 93.31 86 LEU A C 1
ATOM 691 O O . LEU A 1 86 ? 9.466 -1.906 -1.007 1.00 93.31 86 LEU A O 1
ATOM 695 N N . ILE A 1 87 ? 9.002 -2.792 1.000 1.00 91.88 87 ILE A N 1
ATOM 696 C CA . ILE A 1 87 ? 9.299 -4.175 0.600 1.00 91.88 87 ILE A CA 1
ATOM 697 C C . ILE A 1 87 ? 8.397 -4.605 -0.562 1.00 91.88 87 ILE A C 1
ATOM 699 O O . ILE A 1 87 ? 8.900 -5.108 -1.560 1.00 91.88 87 ILE A O 1
ATOM 703 N N . GLN A 1 88 ? 7.088 -4.358 -0.470 1.00 93.69 88 GLN A N 1
ATOM 704 C CA . GLN A 1 88 ? 6.144 -4.663 -1.551 1.00 93.69 88 GLN A CA 1
ATOM 705 C C . GLN A 1 88 ? 6.510 -3.936 -2.848 1.00 93.69 88 GLN A C 1
ATOM 707 O O . GLN A 1 88 ? 6.495 -4.545 -3.914 1.00 93.69 88 GLN A O 1
ATOM 712 N N . PHE A 1 89 ? 6.862 -2.649 -2.761 1.00 93.06 89 PHE A N 1
ATOM 713 C CA . PHE A 1 89 ? 7.282 -1.861 -3.917 1.00 93.06 89 PHE A CA 1
ATOM 714 C C . PHE A 1 89 ? 8.498 -2.481 -4.601 1.00 93.06 89 PHE A C 1
ATOM 716 O O . PHE A 1 89 ? 8.447 -2.726 -5.805 1.00 93.06 89 PHE A O 1
ATOM 723 N N . LEU A 1 90 ? 9.540 -2.790 -3.822 1.00 90.81 90 LEU A N 1
ATOM 724 C CA . LEU A 1 90 ? 10.778 -3.395 -4.314 1.00 90.81 90 LEU A CA 1
ATOM 725 C C . LEU A 1 90 ? 10.546 -4.784 -4.925 1.00 90.81 90 LEU A C 1
ATOM 727 O O . LEU A 1 90 ? 11.129 -5.083 -5.957 1.00 90.81 90 LEU A O 1
ATOM 731 N N . MET A 1 91 ? 9.672 -5.608 -4.337 1.00 90.50 91 MET A N 1
ATOM 732 C CA . MET A 1 91 ? 9.380 -6.962 -4.832 1.00 90.50 91 MET A CA 1
ATOM 733 C C . MET A 1 91 ? 8.775 -7.000 -6.239 1.00 90.50 91 MET A C 1
ATOM 735 O O . MET A 1 91 ? 8.934 -7.999 -6.934 1.00 90.50 91 MET A O 1
ATOM 739 N N . GLY A 1 92 ? 8.051 -5.955 -6.640 1.00 90.69 92 GLY A N 1
ATOM 740 C CA . GLY A 1 92 ? 7.446 -5.874 -7.968 1.00 90.69 92 GLY A CA 1
ATOM 741 C C . GLY A 1 92 ? 8.225 -5.000 -8.950 1.00 90.69 92 GLY A C 1
ATOM 742 O O . GLY A 1 92 ? 7.731 -4.779 -10.056 1.00 90.69 92 GLY A O 1
ATOM 743 N N . LEU A 1 93 ? 9.402 -4.475 -8.585 1.00 90.94 93 LEU A N 1
ATOM 744 C CA . LEU A 1 93 ? 10.230 -3.715 -9.523 1.00 90.94 93 LEU A CA 1
ATOM 745 C C . LEU A 1 93 ? 10.673 -4.581 -10.707 1.00 90.94 93 LEU A C 1
ATOM 747 O O . LEU A 1 93 ? 10.758 -5.803 -10.634 1.00 90.94 93 LEU A O 1
ATOM 751 N N . ASN A 1 94 ? 10.937 -3.928 -11.837 1.00 85.56 94 ASN A N 1
ATOM 752 C CA . ASN A 1 94 ? 11.492 -4.604 -13.001 1.00 85.56 94 ASN A CA 1
ATOM 753 C C . ASN A 1 94 ? 12.898 -5.147 -12.678 1.00 85.56 94 ASN A C 1
ATOM 755 O O . ASN A 1 94 ? 13.669 -4.487 -11.982 1.00 85.56 94 ASN A O 1
ATOM 759 N N . SER A 1 95 ? 13.263 -6.291 -13.266 1.00 78.62 95 SER A N 1
ATOM 760 C CA . SER A 1 95 ? 14.560 -6.959 -13.090 1.00 78.62 95 SER A CA 1
ATOM 761 C C . SER A 1 95 ? 15.784 -6.073 -13.357 1.00 78.62 95 SER A C 1
ATOM 763 O O . SER A 1 95 ? 16.866 -6.352 -12.851 1.00 78.62 95 SER A O 1
ATOM 765 N N . ARG A 1 96 ? 15.637 -4.977 -14.114 1.00 77.50 96 ARG A N 1
ATOM 766 C CA . ARG A 1 96 ? 16.690 -3.958 -14.286 1.00 77.50 96 ARG A CA 1
ATOM 767 C C . ARG A 1 96 ? 17.093 -3.272 -12.976 1.00 77.50 96 ARG A C 1
ATOM 769 O O . ARG A 1 96 ? 18.224 -2.819 -12.855 1.00 77.50 96 ARG A O 1
ATOM 776 N N . TYR A 1 97 ? 16.181 -3.179 -12.012 1.00 77.88 97 TYR A N 1
ATOM 777 C CA . TYR A 1 97 ? 16.443 -2.612 -10.688 1.00 77.88 97 TYR A CA 1
ATOM 778 C C . TYR A 1 97 ? 16.918 -3.667 -9.680 1.00 77.88 97 TYR A C 1
ATOM 780 O O . TYR A 1 97 ? 17.555 -3.306 -8.691 1.00 77.88 97 TYR A O 1
ATOM 788 N N . ASP A 1 98 ? 16.667 -4.956 -9.940 1.00 73.12 98 ASP A N 1
ATOM 789 C CA . ASP A 1 98 ? 17.113 -6.051 -9.071 1.00 73.12 98 ASP A CA 1
ATOM 790 C C . ASP A 1 98 ? 18.638 -6.129 -8.980 1.00 73.12 98 ASP A C 1
ATOM 792 O O . ASP A 1 98 ? 19.175 -6.433 -7.916 1.00 73.12 98 ASP A O 1
ATOM 796 N N . GLU A 1 99 ? 19.347 -5.841 -10.074 1.00 72.81 99 GLU A N 1
ATOM 797 C CA . GLU A 1 99 ? 20.813 -5.840 -10.100 1.00 72.81 99 GLU A CA 1
ATOM 798 C C . GLU A 1 99 ? 21.385 -4.732 -9.203 1.00 72.81 99 GLU A C 1
ATOM 800 O O . GLU A 1 99 ? 22.164 -5.018 -8.294 1.00 72.81 99 GLU A O 1
ATOM 805 N N . ALA A 1 100 ? 20.878 -3.502 -9.333 1.00 75.19 100 ALA A N 1
ATOM 806 C CA . ALA A 1 100 ? 21.265 -2.378 -8.477 1.00 75.19 100 ALA A CA 1
ATOM 807 C C . ALA A 1 100 ? 20.923 -2.613 -6.991 1.00 75.19 100 ALA A C 1
ATOM 809 O O . ALA A 1 100 ? 21.695 -2.259 -6.096 1.00 75.19 100 ALA A O 1
ATOM 810 N N . LEU A 1 101 ? 19.776 -3.239 -6.701 1.00 72.81 101 LEU A N 1
ATOM 811 C CA . LEU A 1 101 ? 19.382 -3.567 -5.330 1.00 72.81 101 LEU A CA 1
ATOM 812 C C . LEU A 1 101 ? 20.291 -4.650 -4.726 1.00 72.81 101 LEU A C 1
ATOM 814 O O . LEU A 1 101 ? 20.686 -4.552 -3.560 1.00 72.81 101 LEU A O 1
ATOM 818 N N . ARG A 1 102 ? 20.662 -5.669 -5.512 1.00 70.06 102 ARG A N 1
ATOM 819 C CA . ARG A 1 102 ? 21.617 -6.709 -5.096 1.00 70.06 102 ARG A CA 1
ATOM 820 C C . ARG A 1 102 ? 22.982 -6.116 -4.775 1.00 70.06 102 ARG A C 1
ATOM 822 O O . ARG A 1 102 ? 23.545 -6.464 -3.738 1.00 70.06 102 ARG A O 1
ATOM 829 N N . GLU A 1 103 ? 23.482 -5.203 -5.601 1.00 75.75 103 GLU A N 1
ATOM 830 C CA . GLU A 1 103 ? 24.746 -4.503 -5.352 1.00 75.75 103 GLU A CA 1
ATOM 831 C C . GLU A 1 103 ? 24.721 -3.719 -4.034 1.00 75.75 103 GLU A C 1
ATOM 833 O O . GLU A 1 103 ? 25.633 -3.859 -3.217 1.00 75.75 103 GLU A O 1
ATOM 838 N N . GLN A 1 104 ? 23.647 -2.970 -3.759 1.00 74.56 104 GLN A N 1
ATOM 839 C CA . GLN A 1 104 ? 23.502 -2.241 -2.492 1.00 74.56 104 GLN A CA 1
ATOM 840 C C . GLN A 1 104 ? 23.473 -3.177 -1.274 1.00 74.56 104 GLN A C 1
ATOM 842 O O . GLN A 1 104 ? 24.126 -2.905 -0.263 1.00 74.56 104 GLN A O 1
ATOM 847 N N . VAL A 1 105 ? 22.766 -4.308 -1.356 1.00 71.50 105 VAL A N 1
ATOM 848 C CA . VAL A 1 105 ? 22.726 -5.303 -0.267 1.00 71.50 105 VAL A CA 1
ATOM 849 C C . VAL A 1 105 ? 24.100 -5.941 -0.040 1.00 71.50 105 VAL A C 1
ATOM 851 O O . VAL A 1 105 ? 24.501 -6.157 1.109 1.00 71.50 105 VAL A O 1
ATOM 854 N N . LEU A 1 106 ? 24.841 -6.232 -1.111 1.00 71.50 106 LEU A N 1
ATOM 855 C CA . LEU A 1 106 ? 26.205 -6.757 -1.022 1.00 71.50 106 LEU A CA 1
ATOM 856 C C . LEU A 1 106 ? 27.168 -5.727 -0.415 1.00 71.50 106 LEU A C 1
ATOM 858 O O . LEU A 1 106 ? 27.981 -6.095 0.434 1.00 71.50 106 LEU A O 1
ATOM 862 N N . ALA A 1 107 ? 27.027 -4.443 -0.755 1.00 73.75 107 ALA A N 1
ATOM 863 C CA . ALA A 1 107 ? 27.827 -3.359 -0.186 1.00 73.75 107 ALA A CA 1
ATOM 864 C C . ALA A 1 107 ? 27.617 -3.204 1.332 1.00 73.75 107 ALA A C 1
ATOM 866 O O . ALA A 1 107 ? 28.585 -3.064 2.082 1.00 73.75 107 ALA A O 1
ATOM 867 N N . ILE A 1 108 ? 26.374 -3.331 1.814 1.00 71.81 108 ILE A N 1
ATOM 868 C CA . ILE A 1 108 ? 26.063 -3.308 3.256 1.00 71.81 108 ILE A CA 1
ATOM 869 C C . ILE A 1 108 ? 26.752 -4.473 3.990 1.00 71.81 108 ILE A C 1
ATOM 871 O O . ILE A 1 108 ? 27.267 -4.299 5.096 1.00 71.81 108 ILE A O 1
ATOM 875 N N . ARG A 1 109 ? 26.812 -5.660 3.371 1.00 58.88 109 ARG A N 1
ATOM 876 C CA . ARG A 1 109 ? 27.481 -6.844 3.943 1.00 58.88 109 ARG A CA 1
ATOM 877 C C . ARG A 1 109 ? 29.010 -6.754 3.883 1.00 58.88 109 ARG A C 1
ATOM 879 O O . ARG A 1 109 ? 29.675 -7.255 4.788 1.00 58.88 109 ARG A O 1
ATOM 886 N N . GLY A 1 110 ? 29.566 -6.099 2.863 1.00 55.25 110 GLY A N 1
ATOM 887 C CA . GLY A 1 110 ? 31.004 -5.831 2.741 1.00 55.25 110 GLY A CA 1
ATOM 888 C C . GLY A 1 110 ? 31.526 -4.815 3.766 1.00 55.25 110 GLY A C 1
ATOM 889 O O . GLY A 1 110 ? 32.654 -4.945 4.236 1.00 55.25 110 GLY A O 1
ATOM 890 N N . GLY A 1 111 ? 30.691 -3.856 4.180 1.00 51.78 111 GLY A N 1
ATOM 891 C CA . GLY A 1 111 ? 31.046 -2.821 5.160 1.00 51.78 111 GLY A CA 1
ATOM 892 C C . GLY A 1 111 ? 31.120 -3.288 6.622 1.00 51.78 111 GLY A C 1
ATOM 893 O O . GLY A 1 111 ? 31.744 -2.620 7.440 1.00 51.78 111 GLY A O 1
ATOM 894 N N . GLN A 1 112 ? 30.546 -4.444 6.976 1.00 51.50 112 GLN A N 1
ATOM 895 C CA . GLN A 1 112 ? 30.551 -4.953 8.360 1.00 51.50 112 GLN A CA 1
ATOM 896 C C . GLN A 1 112 ? 31.829 -5.714 8.763 1.00 51.50 112 GLN A C 1
ATOM 898 O O . GLN A 1 112 ? 31.980 -6.053 9.935 1.00 51.50 112 GLN A O 1
ATOM 903 N N . ARG A 1 113 ? 32.773 -5.965 7.842 1.00 49.34 113 ARG A N 1
ATOM 904 C CA . ARG A 1 113 ? 34.065 -6.617 8.161 1.00 49.34 113 ARG A CA 1
ATOM 905 C C . ARG A 1 113 ? 35.247 -5.655 8.337 1.00 49.34 113 ARG A C 1
ATOM 907 O O . ARG A 1 113 ? 36.309 -6.105 8.747 1.00 49.34 113 ARG A O 1
ATOM 914 N N . ALA A 1 114 ? 35.079 -4.355 8.088 1.00 50.62 114 ALA A N 1
ATOM 915 C CA . ALA A 1 114 ? 36.175 -3.375 8.094 1.00 50.62 114 ALA A CA 1
ATOM 916 C C . ALA A 1 114 ? 36.210 -2.465 9.342 1.00 50.62 114 ALA A C 1
ATOM 918 O O . ALA A 1 114 ? 36.708 -1.347 9.277 1.00 50.62 114 ALA A O 1
ATOM 919 N N . GLY A 1 115 ? 35.673 -2.919 10.480 1.00 52.59 115 GLY A N 1
ATOM 920 C CA . GLY A 1 115 ? 35.531 -2.088 11.681 1.00 52.59 115 GLY A CA 1
ATOM 921 C C . GLY A 1 115 ? 35.762 -2.828 12.994 1.00 52.59 115 GLY A C 1
ATOM 922 O O . GLY A 1 115 ? 34.898 -2.781 13.864 1.00 52.59 115 GLY A O 1
ATOM 923 N N . ARG A 1 116 ? 36.891 -3.540 13.141 1.00 48.62 116 ARG A N 1
ATOM 924 C CA . ARG A 1 116 ? 37.435 -3.914 14.462 1.00 48.62 116 ARG A CA 1
ATOM 925 C C . ARG A 1 116 ? 38.922 -4.281 14.403 1.00 48.62 116 ARG A C 1
ATOM 927 O O . ARG A 1 116 ? 39.276 -5.438 14.584 1.00 48.62 116 ARG A O 1
ATOM 934 N N . VAL A 1 117 ? 39.783 -3.297 14.162 1.00 49.09 117 VAL A N 1
ATOM 935 C CA . VAL A 1 117 ? 41.178 -3.310 14.633 1.00 49.09 117 VAL A CA 1
ATOM 936 C C . VAL A 1 117 ? 41.523 -1.869 15.004 1.00 49.09 117 VAL A C 1
ATOM 938 O O . VAL A 1 117 ? 41.410 -0.988 14.154 1.00 49.09 117 VAL A O 1
ATOM 941 N N . GLY A 1 118 ? 41.879 -1.648 16.268 1.00 41.09 118 GLY A N 1
ATOM 942 C CA . GLY A 1 118 ? 42.186 -0.346 16.859 1.00 41.09 118 GLY A CA 1
ATOM 943 C C . GLY A 1 118 ? 41.669 -0.276 18.279 1.00 41.09 118 GLY A C 1
ATOM 944 O O . GLY A 1 118 ? 40.562 0.275 18.448 1.00 41.09 118 GLY A O 1
#

Organism: Opuntia streptacantha (NCBI:txid393608)

Sequence (118 aa):
MSMEFPDDLSERDTKPNVLRIYQLNRALALLSQQNDPLTLYYSKMKKIWDELRALEGAPQCTCGVLSNCTCNLSKRLEELDSRRKLIQFLMGLNSRYDEALREQVLAIRGGQRAGRVG

pLDDT: mean 81.04, std 15.5, range [39.28, 97.75]

Solvent-accessible surface area (backbone atoms only — not comparable to full-atom values): 7305 Å² total; per-residue (Å²): 135,82,83,81,71,76,89,88,55,56,92,71,52,37,71,70,49,50,53,48,51,50,52,47,53,51,51,59,74,70,48,59,29,70,89,52,55,69,70,57,39,50,51,57,52,49,55,49,52,54,52,47,44,69,63,71,48,78,93,77,74,89,78,59,55,72,84,72,47,89,80,48,58,70,60,53,52,50,52,50,52,52,50,50,52,50,51,56,53,60,73,21,50,37,72,83,54,51,56,59,51,50,51,54,55,51,49,60,61,61,61,73,74,78,78,87,84,134

Secondary structure (DSSP, 8-state):
---PPPS---GGG-HHHHHHHHHHHHHHHH---TTS-HHHHHHHHHHHHHHHHHHH-----TTSTGGG-TT-HHHHHHHHHHHHHHHHHHHTS-HHHHHHHHHHHHHHHHHTTSS---

Radius of gyration: 19.95 Å; Cα contacts (8 Å, |Δi|>4): 36; chains: 1; bounding box: 62×34×46 Å

Foldseek 3Di:
DDDDDDPPADPLRPPVLVVLLVVLVVCLQPQACVPPDLVVSLVVNVVSVVVNCVSVPDDDDPPCVVVVDPPVVVVVVVVVVVVVSVVSSVVRYDVVVVVVVVVVVVVVVVVVVPPDDD

Mean predicted aligned error: 10.4 Å